Protein AF-A0A2R4MD35-F1 (afdb_monomer_lite)

Radius of gyration: 39.51 Å; chains: 1; bounding box: 67×51×109 Å

Secondary structure (DSSP, 8-state):
-HHHHHHHHHHHHHHHHHHHHHHHHHHHHHHHHHHHHHHHHHHHHHHHHHHHHHHHHT-HHHHHHHHHHTHHHH--PPPPGGG---GGGSPPPPSS--HHHHHHHHHHHHTT--GGGGTTS---PPPPP----

Foldseek 3Di:
DVVVVVVVVVVVVVVVVVVVVVVVVVVVVVVVVVVVVVVVVVVVVVVVVVVVVVCVVVPVVVVVVVCVVCCVVVVDDPDDPVVPDDPVPPPDDPDDDDVVVVVVVVVCVVVVHDPVVPPPDDPPPDDDDDDDD

pLDDT: mean 73.91, std 13.04, range [42.75, 96.81]

Sequence (133 aa):
MRWVNLGLLLTSFCALILVYAQKYHAEDLSVQVAALEDDIAEKTQELGTLKADWAYLNQPGRLQPIVERHAAVLNLEPIKTEQYQRIEDIPMRPAGPDQDGLEALLLSLEAGVDPNEMSELPSVGPTPPERRP

Organism: NCBI:txid454601

Structure (mmCIF, N/CA/C/O backbone):
data_AF-A0A2R4MD35-F1
#
_entry.id   AF-A0A2R4MD35-F1
#
loop_
_atom_site.group_PDB
_atom_site.id
_atom_site.type_symbol
_atom_site.label_atom_id
_atom_site.label_alt_id
_atom_site.label_comp_id
_atom_site.label_asym_id
_atom_site.label_entity_id
_atom_site.label_seq_id
_atom_site.pdbx_PDB_ins_code
_atom_site.Cartn_x
_atom_site.Cartn_y
_atom_site.Cartn_z
_atom_site.occupancy
_atom_site.B_iso_or_equiv
_atom_site.auth_seq_id
_atom_site.auth_comp_id
_atom_site.auth_asym_id
_atom_site.auth_atom_id
_atom_site.pdbx_PDB_model_num
ATOM 1 N N . MET A 1 1 ? 40.133 7.097 -47.934 1.00 75.75 1 MET A N 1
ATOM 2 C CA . MET A 1 1 ? 39.166 8.192 -47.675 1.00 75.75 1 MET A CA 1
ATOM 3 C C . MET A 1 1 ? 37.698 7.768 -47.811 1.00 75.75 1 MET A C 1
ATOM 5 O O . MET A 1 1 ? 36.963 7.956 -46.858 1.00 75.75 1 MET A O 1
ATOM 9 N N . ARG A 1 2 ? 37.256 7.127 -48.910 1.00 86.25 2 ARG A N 1
ATOM 10 C CA . ARG A 1 2 ? 35.837 6.716 -49.099 1.00 86.25 2 ARG A CA 1
ATOM 11 C C . ARG A 1 2 ? 35.299 5.748 -48.028 1.00 86.25 2 ARG A C 1
ATOM 13 O O . ARG A 1 2 ? 34.173 5.902 -47.580 1.00 86.25 2 ARG A O 1
ATOM 20 N N . TRP A 1 3 ? 36.130 4.806 -47.583 1.00 93.38 3 TRP A N 1
ATOM 21 C CA . TRP A 1 3 ? 35.789 3.838 -46.532 1.00 93.38 3 TRP A CA 1
ATOM 22 C C . TRP A 1 3 ? 35.545 4.480 -45.163 1.00 93.38 3 TRP A C 1
ATOM 24 O O . TRP A 1 3 ? 34.640 4.069 -44.448 1.00 93.38 3 TRP A O 1
ATOM 34 N N . VAL A 1 4 ? 36.309 5.522 -44.823 1.00 94.25 4 VAL A N 1
ATOM 35 C CA . VAL A 1 4 ? 36.149 6.255 -43.557 1.00 94.25 4 VAL A CA 1
ATOM 36 C C . VAL A 1 4 ? 34.805 6.983 -43.534 1.00 94.25 4 VAL A C 1
ATOM 38 O O . VAL A 1 4 ? 34.072 6.877 -42.557 1.00 94.25 4 VAL A O 1
ATOM 41 N N . ASN A 1 5 ? 34.437 7.643 -44.637 1.00 93.94 5 ASN A N 1
ATOM 42 C CA . ASN A 1 5 ? 33.143 8.322 -44.759 1.00 93.94 5 ASN A CA 1
ATOM 43 C C . ASN A 1 5 ? 31.971 7.336 -44.682 1.00 93.94 5 ASN A C 1
ATOM 45 O O . ASN A 1 5 ? 30.961 7.631 -44.051 1.00 93.94 5 ASN A O 1
ATOM 49 N N . LEU A 1 6 ? 32.113 6.158 -45.297 1.00 95.56 6 LEU A N 1
ATOM 50 C CA . LEU A 1 6 ? 31.094 5.112 -45.231 1.00 95.56 6 LEU A CA 1
ATOM 51 C C . LEU A 1 6 ? 30.923 4.582 -43.801 1.00 95.56 6 LEU A C 1
ATOM 53 O O . LEU A 1 6 ? 29.794 4.410 -43.352 1.00 95.56 6 LEU A O 1
ATOM 57 N N . GLY A 1 7 ? 32.025 4.393 -43.069 1.00 96.75 7 GLY A N 1
ATOM 58 C CA . GLY A 1 7 ? 31.983 4.034 -41.652 1.00 96.75 7 GLY A CA 1
ATOM 59 C C . GLY A 1 7 ? 31.261 5.086 -40.808 1.00 96.75 7 GLY A C 1
ATOM 60 O O . GLY A 1 7 ? 30.387 4.735 -40.026 1.00 96.75 7 GLY A O 1
ATOM 61 N N . LEU A 1 8 ? 31.560 6.371 -41.025 1.00 94.81 8 LEU A N 1
ATOM 62 C CA . LEU A 1 8 ? 30.911 7.496 -40.335 1.00 94.81 8 LEU A CA 1
ATOM 63 C C . LEU A 1 8 ? 29.400 7.572 -40.597 1.00 94.81 8 LEU A C 1
ATOM 65 O O . LEU A 1 8 ? 28.623 7.843 -39.684 1.00 94.81 8 LEU A O 1
ATOM 69 N N . LEU A 1 9 ? 28.972 7.309 -41.834 1.00 95.75 9 LEU A N 1
ATOM 70 C CA . LEU A 1 9 ? 27.548 7.246 -42.165 1.00 95.75 9 LEU A CA 1
ATOM 71 C C . LEU A 1 9 ? 26.867 6.053 -41.494 1.00 95.75 9 LEU A C 1
ATOM 73 O O . LEU A 1 9 ? 25.759 6.189 -40.982 1.00 95.75 9 LEU A O 1
ATOM 77 N N . LEU A 1 10 ? 27.531 4.898 -41.458 1.00 96.62 10 LEU A N 1
ATOM 78 C CA . LEU A 1 10 ? 26.964 3.684 -40.880 1.00 96.62 10 LEU A CA 1
ATOM 79 C C . LEU A 1 10 ? 26.829 3.790 -39.356 1.00 96.62 10 LEU A C 1
ATOM 81 O O . LEU A 1 10 ? 25.797 3.406 -38.809 1.00 96.62 10 LEU A O 1
ATOM 85 N N . THR A 1 11 ? 27.817 4.372 -38.671 1.00 96.31 11 THR A N 1
ATOM 86 C CA . THR A 1 11 ? 27.722 4.625 -37.225 1.00 96.31 11 THR A CA 1
ATOM 87 C C . THR A 1 11 ? 26.643 5.652 -36.902 1.00 96.31 11 THR A C 1
ATOM 89 O O . THR A 1 11 ? 25.872 5.436 -35.969 1.00 96.31 11 THR A O 1
ATOM 92 N N . SER A 1 12 ? 26.526 6.725 -37.692 1.00 96.00 12 SER A N 1
ATOM 93 C CA . SER A 1 12 ? 25.463 7.724 -37.531 1.00 96.00 12 SER A CA 1
ATOM 94 C C . SER A 1 12 ? 24.072 7.112 -37.718 1.00 96.00 12 SER A C 1
ATOM 96 O O . SER A 1 12 ? 23.183 7.340 -36.897 1.00 96.00 12 SER A O 1
ATOM 98 N N . PHE A 1 13 ? 23.892 6.283 -38.749 1.00 96.81 13 PHE A N 1
ATOM 99 C CA . PHE A 1 13 ? 22.620 5.614 -39.008 1.00 96.81 13 PHE A CA 1
ATOM 100 C C . PHE A 1 13 ? 22.271 4.601 -37.910 1.00 96.81 13 PHE A C 1
ATOM 102 O O . PHE A 1 13 ? 21.134 4.559 -37.445 1.00 96.81 13 PHE A O 1
ATOM 109 N N . CYS A 1 14 ? 23.257 3.840 -37.427 1.00 96.19 14 CYS A N 1
ATOM 110 C CA . CYS A 1 14 ? 23.079 2.928 -36.298 1.00 96.19 14 CYS A CA 1
ATOM 111 C C . CYS A 1 14 ? 22.665 3.681 -35.021 1.00 96.19 14 CYS A C 1
ATOM 113 O O . CYS A 1 14 ? 21.708 3.289 -34.356 1.00 96.19 14 CYS A O 1
ATOM 115 N N . ALA A 1 15 ? 23.316 4.809 -34.719 1.00 94.38 15 ALA A N 1
ATOM 116 C CA . ALA A 1 15 ? 22.953 5.652 -33.582 1.00 94.38 15 ALA A CA 1
ATOM 117 C C . ALA A 1 15 ? 21.514 6.190 -33.694 1.00 94.38 15 ALA A C 1
ATOM 119 O O . ALA A 1 15 ? 20.785 6.183 -32.704 1.00 94.38 15 ALA A O 1
ATOM 120 N N . LEU A 1 16 ? 21.077 6.598 -34.892 1.00 94.94 16 LEU A N 1
ATOM 121 C CA . LEU A 1 16 ? 19.704 7.056 -35.127 1.00 94.94 16 LEU A CA 1
ATOM 122 C C . LEU A 1 16 ? 18.676 5.951 -34.840 1.00 94.94 16 LEU A C 1
ATOM 124 O O . LEU A 1 16 ? 17.678 6.204 -34.165 1.00 94.94 16 LEU A O 1
ATOM 128 N N . ILE A 1 17 ? 18.938 4.728 -35.312 1.00 93.56 17 ILE A N 1
ATOM 129 C CA . ILE A 1 17 ? 18.069 3.569 -35.066 1.00 93.56 17 ILE A CA 1
ATOM 130 C C . ILE A 1 17 ? 17.990 3.264 -33.565 1.00 93.56 17 ILE A C 1
ATOM 132 O O . ILE A 1 17 ? 16.893 3.078 -33.043 1.00 93.56 17 ILE A O 1
ATOM 136 N N . LEU A 1 18 ? 19.127 3.254 -32.861 1.00 91.75 18 LEU A N 1
ATOM 137 C CA . LEU A 1 18 ? 19.177 2.980 -31.420 1.00 91.75 18 LEU A CA 1
ATOM 138 C C . LEU A 1 18 ? 18.390 4.013 -30.607 1.00 91.75 18 LEU A C 1
ATOM 140 O O . LEU A 1 18 ? 17.616 3.642 -29.728 1.00 91.75 18 LEU A O 1
ATOM 144 N N . VAL A 1 19 ? 18.545 5.302 -30.916 1.00 90.38 19 VAL A N 1
ATOM 145 C CA . VAL A 1 19 ? 17.802 6.375 -30.237 1.00 90.38 19 VAL A CA 1
ATOM 146 C C . VAL A 1 19 ? 16.301 6.254 -30.496 1.00 90.38 19 VAL A C 1
ATOM 148 O O . VAL A 1 19 ? 15.502 6.432 -29.576 1.00 90.38 19 VAL A O 1
ATOM 151 N N . TYR A 1 20 ? 15.904 5.927 -31.726 1.00 86.44 20 TYR A N 1
ATOM 152 C CA . TYR A 1 20 ? 14.496 5.738 -32.063 1.00 86.44 20 TYR A CA 1
ATOM 153 C C . TYR A 1 20 ? 13.888 4.537 -31.329 1.00 86.44 20 TYR A C 1
ATOM 155 O O . TYR A 1 20 ? 12.808 4.657 -30.751 1.00 86.44 20 TYR A O 1
ATOM 163 N N . ALA A 1 21 ? 14.608 3.412 -31.277 1.00 81.69 21 ALA A N 1
ATOM 164 C CA . ALA A 1 21 ? 14.195 2.243 -30.507 1.00 81.69 21 ALA A CA 1
ATOM 165 C C . ALA A 1 21 ? 14.050 2.581 -29.013 1.00 81.69 21 ALA A C 1
ATOM 167 O O . ALA A 1 21 ? 13.030 2.262 -28.407 1.00 81.69 21 ALA A O 1
ATOM 168 N N . GLN A 1 22 ? 15.016 3.304 -28.435 1.00 78.00 22 GLN A N 1
ATOM 169 C CA . GLN A 1 22 ? 14.971 3.724 -27.033 1.00 78.00 22 GLN A CA 1
ATOM 170 C C . GLN A 1 22 ? 13.764 4.620 -26.730 1.00 78.00 22 GLN A C 1
ATOM 172 O O . GLN A 1 22 ? 13.116 4.452 -25.698 1.00 78.00 22 GLN A O 1
ATOM 177 N N . LYS A 1 23 ? 13.442 5.554 -27.634 1.00 76.62 23 LYS A N 1
ATOM 178 C CA . LYS A 1 23 ? 12.255 6.405 -27.502 1.00 76.62 23 LYS A CA 1
ATOM 179 C C . LYS A 1 23 ? 10.974 5.566 -27.499 1.00 76.62 23 LYS A C 1
ATOM 181 O O . LYS A 1 23 ? 10.123 5.777 -26.643 1.00 76.62 23 LYS A O 1
ATOM 186 N N . TYR A 1 24 ? 10.867 4.604 -28.412 1.00 71.06 24 TYR A N 1
ATOM 187 C CA . TYR A 1 24 ? 9.682 3.754 -28.530 1.00 71.06 24 TYR A CA 1
ATOM 188 C C . TYR A 1 24 ? 9.477 2.865 -27.292 1.00 71.06 24 TYR A C 1
ATOM 190 O O . TYR A 1 24 ? 8.361 2.734 -26.798 1.00 71.06 24 TYR A O 1
ATOM 198 N N . HIS A 1 25 ? 10.563 2.320 -26.732 1.00 65.06 25 HIS A N 1
ATOM 199 C CA . HIS A 1 25 ? 10.507 1.550 -25.487 1.00 65.06 25 HIS A CA 1
ATOM 200 C C . HIS A 1 25 ? 10.087 2.393 -24.273 1.00 65.06 25 HIS A C 1
ATOM 202 O O . HIS A 1 25 ? 9.408 1.883 -23.386 1.00 65.06 25 HIS A O 1
ATOM 208 N N . ALA A 1 26 ? 10.465 3.675 -24.221 1.00 66.25 26 ALA A N 1
ATOM 209 C CA . ALA A 1 26 ? 10.068 4.565 -23.129 1.00 66.25 26 ALA A CA 1
ATOM 210 C C . ALA A 1 26 ? 8.571 4.922 -23.173 1.00 66.25 26 ALA A C 1
ATOM 212 O O . ALA A 1 26 ? 7.929 5.038 -22.130 1.00 66.25 26 ALA A O 1
ATOM 213 N N . GLU A 1 27 ? 8.013 5.073 -24.373 1.00 62.62 27 GLU A N 1
ATOM 214 C CA . GLU A 1 27 ? 6.611 5.446 -24.571 1.00 62.62 27 GLU A CA 1
ATOM 215 C C . GLU A 1 27 ? 5.672 4.279 -24.207 1.00 62.62 27 GLU A C 1
ATOM 217 O O . GLU A 1 27 ? 4.708 4.476 -23.470 1.00 62.62 27 GLU A O 1
ATOM 222 N N . ASP A 1 28 ? 6.026 3.044 -24.574 1.00 65.69 28 ASP A N 1
ATOM 223 C CA . ASP A 1 28 ? 5.252 1.838 -24.232 1.00 65.69 28 ASP A CA 1
ATOM 224 C C . ASP A 1 28 ? 5.211 1.544 -22.718 1.00 65.69 28 ASP A C 1
ATOM 226 O O . ASP A 1 28 ? 4.184 1.135 -22.172 1.00 65.69 28 ASP A O 1
ATOM 230 N N . LEU A 1 29 ? 6.311 1.814 -22.007 1.00 63.69 29 LEU A N 1
ATOM 231 C CA . LEU A 1 29 ? 6.364 1.691 -20.547 1.00 63.69 29 LEU A CA 1
ATOM 232 C C . LEU A 1 29 ? 5.491 2.747 -19.857 1.00 63.69 29 LEU A C 1
ATOM 234 O O . LEU A 1 29 ? 4.820 2.434 -18.876 1.00 63.69 29 LEU A O 1
ATOM 238 N N . SER A 1 30 ? 5.462 3.980 -20.373 1.00 65.25 30 SER A N 1
ATOM 239 C CA . SER A 1 30 ? 4.631 5.047 -19.800 1.00 65.25 30 SER A CA 1
ATOM 240 C C . SER A 1 30 ? 3.131 4.763 -19.922 1.00 65.25 30 SER A C 1
ATOM 242 O O . SER A 1 30 ? 2.385 5.017 -18.980 1.00 65.25 30 SER A O 1
ATOM 244 N N . VAL A 1 31 ? 2.699 4.168 -21.039 1.00 71.69 31 VAL A N 1
ATOM 245 C CA . VAL A 1 31 ? 1.297 3.780 -21.259 1.00 71.69 31 VAL A CA 1
ATOM 246 C C . VAL A 1 31 ? 0.883 2.653 -20.313 1.00 71.69 31 VAL A C 1
ATOM 248 O O . VAL A 1 31 ? -0.198 2.708 -19.732 1.00 71.69 31 VAL A O 1
ATOM 251 N N . GLN A 1 32 ? 1.749 1.657 -20.113 1.00 71.50 32 GLN A N 1
ATOM 252 C CA . GLN A 1 32 ? 1.473 0.549 -19.194 1.00 71.50 32 GLN A CA 1
ATOM 253 C C . GLN A 1 32 ? 1.397 1.002 -17.734 1.00 71.50 32 GLN A C 1
ATOM 255 O O . GLN A 1 32 ? 0.524 0.542 -17.001 1.00 71.50 32 GLN A O 1
ATOM 260 N N . VAL A 1 33 ? 2.282 1.911 -17.312 1.00 76.88 33 VAL A N 1
ATOM 261 C CA . VAL A 1 33 ? 2.237 2.477 -15.956 1.00 76.88 33 VAL A CA 1
ATOM 262 C C . VAL A 1 33 ? 0.955 3.282 -15.748 1.00 76.88 33 VAL A C 1
ATOM 264 O O . VAL A 1 33 ? 0.282 3.063 -14.749 1.00 76.88 33 VAL A O 1
ATOM 267 N N . ALA A 1 34 ? 0.574 4.136 -16.703 1.00 76.81 34 ALA A N 1
ATOM 268 C CA . ALA A 1 34 ? -0.655 4.925 -16.604 1.00 76.81 34 ALA A CA 1
ATOM 269 C C . ALA A 1 34 ? -1.913 4.041 -16.522 1.00 76.81 34 ALA A C 1
ATOM 271 O O . ALA A 1 34 ? -2.773 4.273 -15.680 1.00 76.81 34 ALA A O 1
ATOM 272 N N . ALA A 1 35 ? -1.993 2.984 -17.338 1.00 83.19 35 ALA A N 1
ATOM 273 C CA . ALA A 1 35 ? -3.102 2.032 -17.275 1.00 83.19 35 ALA A CA 1
ATOM 274 C C . ALA A 1 35 ? -3.184 1.323 -15.910 1.00 83.19 35 ALA A C 1
ATOM 276 O O . ALA A 1 35 ? -4.268 1.149 -15.361 1.00 83.19 35 ALA A O 1
ATOM 277 N N . LEU A 1 36 ? -2.036 0.951 -15.335 1.00 86.12 36 LEU A N 1
ATOM 278 C CA . LEU A 1 36 ? -1.992 0.310 -14.022 1.00 86.12 36 LEU A CA 1
ATOM 279 C C . LEU A 1 36 ? -2.382 1.276 -12.891 1.00 86.12 36 LEU A C 1
ATOM 281 O O . LEU A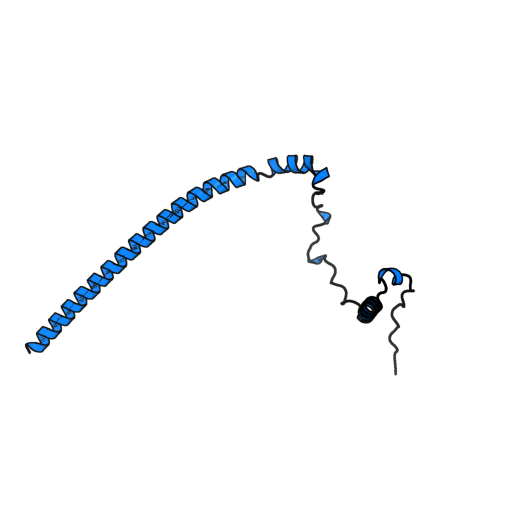 1 36 ? -3.029 0.867 -11.929 1.00 86.12 36 LEU A O 1
ATOM 285 N N . GLU A 1 37 ? -1.992 2.548 -12.986 1.00 83.81 37 GLU A N 1
ATOM 286 C CA . GLU A 1 37 ? -2.400 3.588 -12.035 1.00 83.81 37 GLU A CA 1
ATOM 287 C C . GLU A 1 37 ? -3.919 3.819 -12.062 1.00 83.81 37 GLU A C 1
ATOM 289 O O . GLU A 1 37 ? -4.533 3.911 -10.994 1.00 83.81 37 GLU A O 1
ATOM 294 N N . ASP A 1 38 ? -4.530 3.829 -13.250 1.00 87.38 38 ASP A N 1
ATOM 295 C CA . ASP A 1 38 ? -5.985 3.930 -13.412 1.00 87.38 38 ASP A CA 1
ATOM 296 C C . ASP A 1 38 ? -6.710 2.714 -12.801 1.00 87.38 38 ASP A C 1
ATOM 298 O O . ASP A 1 38 ? -7.656 2.885 -12.023 1.00 87.38 38 ASP A O 1
ATOM 302 N N . ASP A 1 39 ? -6.218 1.495 -13.048 1.00 85.88 39 ASP A N 1
ATOM 303 C CA . ASP A 1 39 ? -6.763 0.269 -12.445 1.00 85.88 39 ASP A CA 1
ATOM 304 C C . ASP A 1 39 ? -6.689 0.312 -10.905 1.00 85.88 39 ASP A C 1
ATOM 306 O O . ASP A 1 39 ? -7.635 -0.063 -10.199 1.00 85.88 39 ASP A O 1
ATOM 310 N N . ILE A 1 40 ? -5.569 0.792 -10.350 1.00 87.94 40 ILE A N 1
ATOM 311 C CA . ILE A 1 40 ? -5.390 0.949 -8.898 1.00 87.94 40 ILE A CA 1
ATOM 312 C C . ILE A 1 40 ? -6.374 1.983 -8.337 1.00 87.94 40 ILE A C 1
ATOM 314 O O . ILE A 1 40 ? -6.931 1.772 -7.249 1.00 87.94 40 ILE A O 1
ATOM 318 N N . ALA A 1 41 ? -6.601 3.088 -9.048 1.00 86.50 41 ALA A N 1
ATOM 319 C CA . ALA A 1 41 ? -7.545 4.120 -8.634 1.00 86.50 41 ALA A CA 1
ATOM 320 C C . ALA A 1 41 ? -8.981 3.573 -8.576 1.00 86.50 41 ALA A C 1
ATOM 322 O O . ALA A 1 41 ? -9.666 3.769 -7.564 1.00 86.50 41 ALA A O 1
ATOM 323 N N . GLU A 1 42 ? -9.406 2.812 -9.590 1.00 87.81 42 GLU A N 1
ATOM 324 C CA . GLU A 1 42 ? -10.724 2.167 -9.622 1.00 87.81 42 GLU A CA 1
ATOM 325 C C . GLU A 1 42 ? -10.906 1.205 -8.436 1.00 87.81 42 GLU A C 1
ATOM 327 O O . GLU A 1 42 ? -11.890 1.287 -7.690 1.00 87.81 42 GLU A O 1
ATOM 332 N N . LYS A 1 43 ? -9.920 0.334 -8.189 1.00 83.00 43 LYS A N 1
ATOM 333 C CA . LYS A 1 43 ? -9.982 -0.631 -7.078 1.00 83.00 43 LYS A CA 1
ATOM 334 C C . LYS A 1 43 ? -9.974 0.043 -5.711 1.00 83.00 43 LYS A C 1
ATOM 336 O O . LYS A 1 43 ? -10.654 -0.410 -4.789 1.00 83.00 43 LYS A O 1
ATOM 341 N N . THR A 1 44 ? -9.247 1.145 -5.567 1.00 83.88 44 THR A N 1
ATOM 342 C CA . THR A 1 44 ? -9.220 1.913 -4.316 1.00 83.88 44 THR A CA 1
ATOM 343 C C . THR A 1 44 ? -10.570 2.572 -4.034 1.00 83.88 44 THR A C 1
ATOM 345 O O . THR A 1 44 ? -10.998 2.619 -2.878 1.00 83.88 44 THR A O 1
ATOM 348 N N . GLN A 1 45 ? -11.275 3.031 -5.069 1.00 78.62 45 GLN A N 1
ATOM 349 C CA . GLN A 1 45 ? -12.623 3.576 -4.927 1.00 78.62 45 GLN A CA 1
ATOM 350 C C . GLN A 1 45 ? -13.618 2.505 -4.452 1.00 78.62 45 GLN A C 1
ATOM 352 O O . GLN A 1 45 ? -14.379 2.755 -3.514 1.00 78.62 45 GLN A O 1
ATOM 357 N N . GLU A 1 46 ? -13.562 1.302 -5.028 1.00 81.25 46 GLU A N 1
ATOM 358 C CA . GLU A 1 46 ? -14.390 0.156 -4.621 1.00 81.25 46 GLU A CA 1
ATOM 359 C C . GLU A 1 46 ? -14.139 -0.233 -3.150 1.00 81.25 46 GLU A C 1
ATOM 361 O O . GLU A 1 46 ? -15.076 -0.390 -2.358 1.00 81.25 46 GLU A O 1
ATOM 366 N N . LEU A 1 47 ? -12.865 -0.285 -2.743 1.00 83.62 47 LEU A N 1
ATOM 367 C CA . LEU A 1 47 ? -12.479 -0.517 -1.347 1.00 83.62 47 LEU A CA 1
ATOM 368 C C . LEU A 1 47 ? -12.954 0.598 -0.408 1.00 83.62 47 LEU A C 1
ATOM 370 O O . LEU A 1 47 ? -13.291 0.323 0.746 1.00 83.62 47 LEU A O 1
ATOM 374 N N . GLY A 1 48 ? -12.994 1.845 -0.879 1.00 81.75 48 GLY A N 1
ATOM 375 C CA . GLY A 1 48 ? -13.497 2.986 -0.117 1.00 81.75 48 GLY A CA 1
ATOM 376 C C . GLY A 1 48 ? -14.958 2.809 0.290 1.00 81.75 48 GLY A C 1
ATOM 377 O O . GLY A 1 48 ? -15.296 2.991 1.463 1.00 81.75 48 GLY A O 1
ATOM 378 N N . THR A 1 49 ? -15.807 2.384 -0.647 1.00 87.44 49 THR A N 1
ATOM 379 C CA . THR A 1 49 ? -17.221 2.090 -0.374 1.00 87.44 49 THR A CA 1
ATOM 380 C C . THR A 1 49 ? -17.369 0.929 0.606 1.00 87.44 49 THR A C 1
ATOM 382 O O . THR A 1 49 ? -18.048 1.073 1.622 1.00 87.44 49 THR A O 1
ATOM 385 N N . LEU A 1 50 ? -16.659 -0.183 0.386 1.00 87.31 50 LEU A N 1
ATOM 386 C CA . LEU A 1 50 ? -16.735 -1.341 1.283 1.00 87.31 50 LEU A CA 1
ATOM 387 C C . LEU A 1 50 ? -16.263 -1.007 2.709 1.00 87.31 50 LEU A C 1
ATOM 389 O O . LEU A 1 50 ? -16.833 -1.470 3.699 1.00 87.31 50 LEU A O 1
ATOM 393 N N . LYS A 1 51 ? -15.230 -0.170 2.834 1.00 80.44 51 LYS A N 1
ATOM 394 C CA . LYS A 1 51 ? -14.736 0.299 4.132 1.00 80.44 51 LYS A CA 1
ATOM 395 C C . LYS A 1 51 ? -15.736 1.220 4.827 1.00 80.44 51 LYS A C 1
ATOM 397 O O . LYS A 1 51 ? -15.834 1.170 6.053 1.00 80.44 51 LYS A O 1
ATOM 402 N N . ALA A 1 52 ? -16.481 2.031 4.077 1.00 85.38 52 ALA A N 1
ATOM 403 C CA . ALA A 1 52 ? -17.560 2.846 4.625 1.00 85.38 52 ALA A CA 1
ATOM 404 C C . ALA A 1 52 ? -18.691 1.966 5.181 1.00 85.38 52 ALA A C 1
ATOM 406 O O . ALA A 1 52 ? -19.137 2.189 6.309 1.00 85.38 52 ALA A O 1
ATOM 407 N N . ASP A 1 53 ? -19.071 0.913 4.456 1.00 87.06 53 ASP A N 1
ATOM 408 C CA . ASP A 1 53 ? -20.076 -0.051 4.914 1.00 87.06 53 ASP A CA 1
ATOM 409 C C . ASP A 1 53 ? -19.608 -0.803 6.166 1.00 87.06 53 ASP A C 1
ATOM 411 O O . ASP A 1 53 ? -20.352 -0.946 7.141 1.00 87.06 53 ASP A O 1
ATOM 415 N N . TRP A 1 54 ? -18.341 -1.222 6.198 1.00 84.88 54 TRP A N 1
ATOM 416 C CA . TRP A 1 54 ? -17.751 -1.850 7.379 1.00 84.88 54 TRP A CA 1
ATOM 417 C C . TRP A 1 54 ? -17.710 -0.900 8.580 1.00 84.88 54 TRP A C 1
ATOM 419 O O . TRP A 1 54 ? -18.043 -1.301 9.698 1.00 84.88 54 TRP A O 1
ATOM 429 N N . ALA A 1 55 ? -17.341 0.365 8.368 1.00 83.38 55 ALA A N 1
ATOM 430 C CA . ALA A 1 55 ? -17.346 1.378 9.418 1.00 83.38 55 ALA A CA 1
ATOM 431 C C . ALA A 1 55 ? -18.766 1.641 9.941 1.00 83.38 55 ALA A C 1
ATOM 433 O O . ALA A 1 55 ? -18.946 1.823 11.144 1.00 83.38 55 ALA A O 1
ATOM 434 N N . TYR A 1 56 ? -19.776 1.607 9.068 1.00 83.12 56 TYR A N 1
ATOM 435 C CA . TYR A 1 56 ? -21.186 1.715 9.445 1.00 83.12 56 TYR A CA 1
ATOM 436 C C . TYR A 1 56 ? -21.674 0.510 10.270 1.00 83.12 56 TYR A C 1
ATOM 438 O O . TYR A 1 56 ? -22.410 0.670 11.252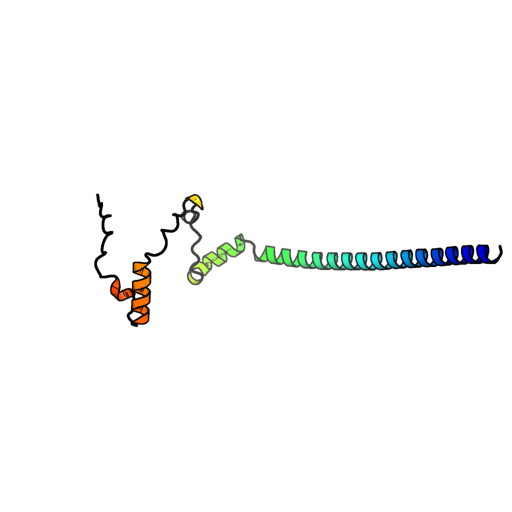 1.00 83.12 56 TYR A O 1
ATOM 446 N N . LEU A 1 57 ? -21.242 -0.702 9.914 1.00 79.62 57 LEU A N 1
ATOM 447 C CA . LEU A 1 57 ? -21.570 -1.923 10.654 1.00 79.62 57 LEU A CA 1
ATOM 448 C C . LEU A 1 57 ? -20.877 -1.986 12.024 1.00 79.62 57 LEU A C 1
ATOM 450 O O . LEU A 1 57 ? -21.4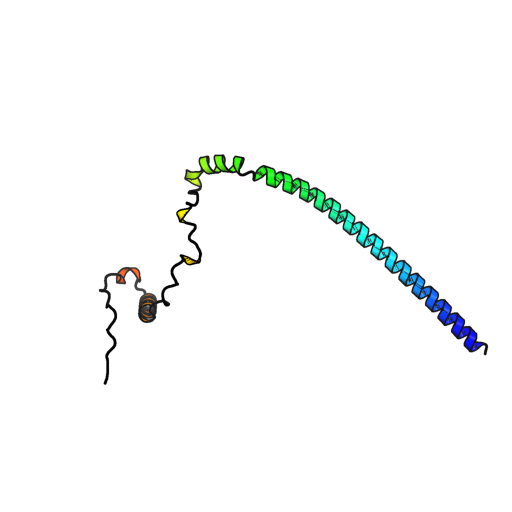94 -2.446 12.982 1.00 79.62 57 LEU A O 1
ATOM 454 N N . ASN A 1 58 ? -19.649 -1.474 12.145 1.00 81.81 58 ASN A N 1
ATOM 455 C CA . ASN A 1 58 ? -18.856 -1.525 13.381 1.00 81.81 58 ASN A CA 1
ATOM 456 C C . ASN A 1 58 ? -19.015 -0.307 14.302 1.00 81.81 58 ASN A C 1
ATOM 458 O O . ASN A 1 58 ? -18.197 -0.099 15.198 1.00 81.81 58 ASN A O 1
ATOM 462 N N . GLN A 1 59 ? -20.051 0.514 14.116 1.00 81.06 59 GLN A N 1
ATOM 463 C CA . GLN A 1 59 ? -20.261 1.675 14.979 1.00 81.06 59 GLN A CA 1
ATOM 464 C C . GLN A 1 59 ? -20.456 1.239 16.447 1.00 81.06 59 GLN A C 1
ATOM 466 O O . GLN A 1 59 ? -21.410 0.512 16.746 1.00 81.06 59 GLN A O 1
ATOM 471 N N . PRO A 1 60 ? -19.612 1.709 17.390 1.00 74.62 60 PRO A N 1
ATOM 472 C CA . PRO A 1 60 ? -19.612 1.227 18.773 1.00 74.62 60 PRO A CA 1
ATOM 473 C C . PRO A 1 60 ? -20.945 1.477 19.486 1.00 74.62 60 PRO A C 1
ATOM 475 O O . PRO A 1 60 ? -21.396 0.621 20.239 1.00 74.62 60 PRO A O 1
ATOM 478 N N . GLY A 1 61 ? -21.636 2.580 19.176 1.00 76.81 61 GLY A N 1
ATOM 479 C CA . GLY A 1 61 ? -22.960 2.877 19.737 1.00 76.81 61 GLY A CA 1
ATOM 480 C C . GLY A 1 61 ? -24.065 1.897 19.316 1.00 76.81 61 GLY A C 1
ATOM 481 O O . GLY A 1 61 ? -25.085 1.806 19.991 1.00 76.81 61 GLY A O 1
ATOM 482 N N . ARG A 1 62 ? -23.876 1.137 18.226 1.00 74.88 62 ARG A N 1
ATOM 483 C CA . ARG A 1 62 ? -24.792 0.059 17.810 1.00 74.88 62 ARG A CA 1
ATOM 484 C C . ARG A 1 62 ? -24.391 -1.294 18.394 1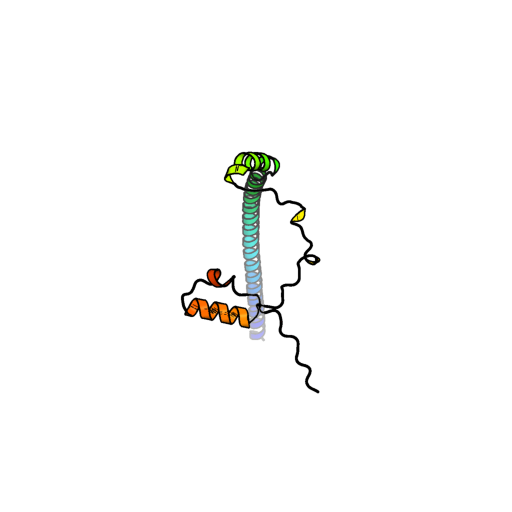.00 74.88 62 ARG A C 1
ATOM 486 O O . ARG A 1 62 ? -25.264 -2.107 18.680 1.00 74.88 62 ARG A O 1
ATOM 493 N N . LEU A 1 63 ? -23.090 -1.527 18.576 1.00 76.62 63 LEU A N 1
ATOM 494 C CA . LEU A 1 63 ? -22.559 -2.769 19.140 1.00 76.62 63 LEU A CA 1
ATOM 495 C C . LEU A 1 63 ? -22.759 -2.849 20.660 1.00 76.62 63 LEU A C 1
ATOM 497 O O . LEU A 1 63 ? -23.131 -3.909 21.151 1.00 76.62 63 LEU A O 1
ATOM 501 N N . GLN A 1 64 ? -22.596 -1.741 21.391 1.00 73.75 64 GLN A N 1
ATOM 502 C CA . GLN A 1 64 ? -22.787 -1.667 22.849 1.00 73.75 64 GLN A CA 1
ATOM 503 C C . GLN A 1 64 ? -24.126 -2.253 23.337 1.00 73.75 64 GLN A C 1
ATOM 505 O O . GLN A 1 64 ? -24.085 -3.197 24.123 1.00 73.75 64 GLN A O 1
ATOM 510 N N . PRO A 1 65 ? -25.304 -1.828 22.839 1.00 77.19 65 PRO A N 1
ATOM 511 C CA . PRO A 1 65 ? -26.580 -2.365 23.321 1.00 77.19 65 PRO A CA 1
ATOM 512 C C . PRO A 1 65 ? -26.802 -3.845 22.956 1.00 77.19 65 PRO A C 1
ATOM 514 O O . PRO A 1 65 ? -27.534 -4.554 23.648 1.00 77.19 65 PRO A O 1
ATOM 517 N N . ILE A 1 66 ? -26.187 -4.335 21.871 1.00 76.94 66 ILE A N 1
ATOM 518 C CA . ILE A 1 66 ? -26.248 -5.753 21.475 1.00 76.94 66 ILE A CA 1
ATOM 519 C C . ILE A 1 66 ? -25.371 -6.588 22.413 1.00 76.94 66 ILE A C 1
ATOM 521 O O . ILE A 1 66 ? -25.813 -7.628 22.901 1.00 76.94 66 ILE A O 1
ATOM 525 N N . VAL A 1 67 ? -24.156 -6.119 22.698 1.00 73.38 67 VAL A N 1
ATOM 526 C CA . VAL A 1 67 ? -23.235 -6.755 23.648 1.00 73.38 67 VAL A CA 1
ATOM 527 C C . VAL A 1 67 ? -23.842 -6.775 25.051 1.00 73.38 67 VAL A C 1
ATOM 529 O O . VAL A 1 67 ? -23.833 -7.824 25.685 1.00 73.38 67 VAL A O 1
ATOM 532 N N . GLU A 1 68 ? -24.455 -5.679 25.503 1.00 73.44 68 GLU A N 1
ATOM 533 C CA . GLU A 1 68 ? -25.157 -5.607 26.793 1.00 73.44 68 GLU A CA 1
ATOM 534 C C . GLU A 1 68 ? -26.329 -6.595 26.870 1.00 73.44 68 GLU A C 1
ATOM 536 O O . GLU A 1 68 ? -26.464 -7.325 27.852 1.00 73.44 68 GLU A O 1
ATOM 541 N N . ARG A 1 69 ? -27.153 -6.692 25.815 1.00 75.62 69 ARG A N 1
ATOM 542 C CA . ARG A 1 69 ? -28.264 -7.659 25.758 1.00 75.62 69 ARG A CA 1
ATOM 543 C C . ARG A 1 69 ? -27.780 -9.110 25.810 1.00 75.62 69 ARG A C 1
ATOM 545 O O . ARG A 1 69 ? -28.455 -9.955 26.395 1.00 75.62 69 ARG A O 1
ATOM 552 N N . HIS A 1 70 ? -26.650 -9.410 25.177 1.00 69.81 70 HIS A N 1
ATOM 553 C CA . HIS A 1 70 ? -26.090 -10.760 25.109 1.00 69.81 70 HIS A CA 1
ATOM 554 C C . HIS A 1 70 ? -25.000 -11.024 26.153 1.00 69.81 70 HIS A C 1
ATOM 556 O O . HIS A 1 70 ? -24.393 -12.094 26.120 1.00 69.81 70 HIS A O 1
ATOM 562 N N . ALA A 1 71 ? -24.794 -10.121 27.115 1.00 65.50 71 ALA A N 1
ATOM 563 C CA . ALA A 1 71 ? -23.748 -10.229 28.131 1.00 65.50 71 ALA A CA 1
ATOM 564 C C . ALA A 1 71 ? -23.808 -11.554 28.915 1.00 65.50 71 ALA A C 1
ATOM 566 O O . ALA A 1 71 ? -22.771 -12.137 29.210 1.00 65.50 71 ALA A O 1
ATOM 567 N N . ALA A 1 72 ? -25.011 -12.087 29.161 1.00 62.09 72 ALA A N 1
ATOM 568 C CA . ALA A 1 72 ? -25.213 -13.370 29.842 1.00 62.09 72 ALA A CA 1
ATOM 569 C C . ALA A 1 72 ? -24.731 -14.599 29.041 1.00 62.09 72 ALA A C 1
ATOM 571 O O . ALA A 1 72 ? -24.406 -15.622 29.633 1.00 62.09 72 ALA A O 1
ATOM 572 N N . VAL A 1 73 ? -24.687 -14.514 27.706 1.00 61.69 73 VAL A N 1
ATOM 573 C CA . VAL A 1 73 ? -24.177 -15.585 26.824 1.00 61.69 73 VAL A CA 1
ATOM 574 C C . VAL A 1 73 ? -22.697 -15.373 26.519 1.00 61.69 73 VAL A C 1
ATOM 576 O O . VAL A 1 73 ? -21.936 -16.329 26.416 1.00 61.69 73 VAL A O 1
ATOM 579 N N . LEU A 1 74 ? -22.295 -14.112 26.363 1.00 63.38 74 LEU A N 1
ATOM 580 C CA . LEU A 1 74 ? -20.950 -13.722 25.960 1.00 63.38 74 LEU A CA 1
ATOM 581 C C . LEU A 1 74 ? -19.959 -13.704 27.139 1.00 63.38 74 LEU A C 1
ATOM 583 O O . LEU A 1 74 ? -18.756 -13.725 26.903 1.00 63.38 74 LEU A O 1
ATOM 587 N N . ASN A 1 75 ? -20.453 -13.677 28.386 1.00 62.28 75 ASN A N 1
ATOM 588 C CA . ASN A 1 75 ? -19.671 -13.582 29.627 1.00 62.28 75 ASN A CA 1
ATOM 589 C C . ASN A 1 75 ? -18.572 -12.499 29.564 1.00 62.28 75 ASN A C 1
ATOM 591 O O . ASN A 1 75 ? -17.486 -12.646 30.121 1.00 62.28 75 ASN A O 1
ATOM 595 N N . LEU A 1 76 ? -18.849 -11.423 28.821 1.00 63.19 76 LEU A N 1
ATOM 596 C CA . LEU A 1 76 ? -17.953 -10.292 28.627 1.00 63.19 76 LEU A CA 1
ATOM 597 C C . LEU A 1 76 ? -18.245 -9.268 29.718 1.00 63.19 76 LEU A C 1
ATOM 599 O O . LEU A 1 76 ? -19.156 -8.451 29.596 1.00 63.19 76 LEU A O 1
ATOM 603 N N . GLU A 1 77 ? -17.473 -9.332 30.799 1.00 63.78 77 GLU A N 1
ATOM 604 C CA . GLU A 1 77 ? -17.420 -8.248 31.772 1.00 63.78 77 GLU A CA 1
ATOM 605 C C . GLU A 1 77 ? -16.553 -7.120 31.182 1.00 63.78 77 GLU A C 1
ATOM 607 O O . GLU A 1 77 ? -15.460 -7.394 30.671 1.00 63.78 77 GLU A O 1
ATOM 612 N N . PRO A 1 78 ? -17.018 -5.857 31.183 1.00 62.28 78 PRO A N 1
ATOM 613 C CA . PRO A 1 78 ? -16.190 -4.743 30.742 1.00 62.28 78 PRO A CA 1
ATOM 614 C C . PRO A 1 78 ? -14.902 -4.713 31.571 1.00 62.28 78 PRO A C 1
ATOM 616 O O . PRO A 1 78 ? -14.950 -4.783 32.800 1.00 62.28 78 PRO A O 1
ATOM 619 N N . ILE A 1 79 ? -13.757 -4.613 30.888 1.00 62.16 79 ILE A N 1
ATOM 620 C CA . ILE A 1 79 ? -12.439 -4.511 31.524 1.00 62.16 79 ILE A CA 1
ATOM 621 C C . ILE A 1 79 ? -12.485 -3.353 32.523 1.00 62.16 79 ILE A C 1
ATOM 623 O O . ILE A 1 79 ? -12.735 -2.203 32.153 1.00 62.16 79 ILE A O 1
ATOM 627 N N . LYS A 1 80 ? -12.279 -3.665 33.804 1.00 64.06 80 LYS A N 1
ATOM 628 C CA . LYS A 1 80 ? -12.267 -2.666 34.876 1.00 64.06 80 LYS A CA 1
ATOM 629 C C . LYS A 1 80 ? -10.954 -1.900 34.800 1.00 64.06 80 LYS A C 1
ATOM 631 O O . LYS A 1 80 ? -9.901 -2.493 34.585 1.00 64.06 80 LYS A O 1
ATOM 636 N N . THR A 1 81 ? -11.000 -0.587 35.024 1.00 60.06 81 THR A N 1
ATOM 637 C CA . THR A 1 81 ? -9.823 0.300 34.975 1.00 60.06 81 THR A CA 1
ATOM 638 C C . THR A 1 81 ? -8.677 -0.176 35.883 1.00 60.06 81 THR A C 1
ATOM 640 O O . THR A 1 81 ? -7.511 0.049 35.586 1.00 60.06 81 THR A O 1
ATOM 643 N N . GLU A 1 82 ? -8.997 -0.911 36.946 1.00 63.19 82 GLU A N 1
ATOM 644 C CA . GLU A 1 82 ? -8.053 -1.539 37.882 1.00 63.19 82 GLU A CA 1
ATOM 645 C C . GLU A 1 82 ? -7.143 -2.606 37.236 1.00 63.19 82 GLU A C 1
ATOM 647 O O . GLU A 1 82 ? -6.088 -2.927 37.779 1.00 63.19 82 GLU A O 1
ATOM 652 N N . GLN A 1 83 ? -7.522 -3.147 36.072 1.00 61.44 83 GLN A N 1
ATOM 653 C CA . GLN A 1 83 ? -6.727 -4.116 35.306 1.00 61.44 83 GLN A CA 1
ATOM 654 C C . GLN A 1 83 ? -5.644 -3.445 34.443 1.00 61.44 83 GLN A C 1
ATOM 656 O O . GLN A 1 83 ? -4.741 -4.124 33.955 1.00 61.44 83 GLN A O 1
ATOM 661 N N . TYR A 1 84 ? -5.697 -2.118 34.277 1.00 60.56 84 TYR A N 1
ATOM 662 C CA . TYR A 1 84 ? -4.627 -1.335 33.660 1.00 60.56 84 TYR A CA 1
ATOM 663 C C . TYR A 1 84 ? -3.556 -1.028 34.708 1.00 60.56 84 TYR A C 1
ATOM 665 O O . TYR A 1 84 ? -3.460 0.088 35.214 1.00 60.56 84 TYR A O 1
ATOM 673 N N . GLN A 1 85 ? -2.748 -2.026 35.055 1.00 64.38 85 GLN A N 1
ATOM 674 C CA . GLN A 1 85 ? -1.516 -1.764 35.796 1.00 64.38 85 GLN A CA 1
ATOM 675 C C . GLN A 1 85 ? -0.437 -1.267 34.837 1.00 64.38 85 GLN A C 1
ATOM 677 O O . GLN A 1 85 ? -0.357 -1.704 33.682 1.00 64.38 85 GLN A O 1
ATOM 682 N N . ARG A 1 86 ? 0.384 -0.316 35.290 1.00 68.94 86 ARG A N 1
ATOM 683 C CA . ARG A 1 86 ? 1.518 0.156 34.494 1.00 68.94 86 ARG A CA 1
ATOM 684 C C . ARG A 1 86 ? 2.513 -1.001 34.395 1.00 68.94 86 ARG A C 1
ATOM 686 O O . ARG A 1 86 ? 2.619 -1.800 35.316 1.00 68.94 86 ARG A O 1
ATOM 693 N N . ILE A 1 87 ? 3.263 -1.105 33.297 1.00 69.38 87 ILE A N 1
ATOM 694 C CA . ILE A 1 87 ? 4.280 -2.171 33.138 1.00 69.38 87 ILE A CA 1
ATOM 695 C C . ILE A 1 87 ? 5.283 -2.161 34.308 1.00 69.38 87 ILE A C 1
ATOM 697 O O . ILE A 1 87 ? 5.810 -3.197 34.693 1.00 69.38 87 ILE A O 1
ATOM 701 N N . GLU A 1 88 ? 5.495 -0.987 34.900 1.00 74.56 88 GLU A N 1
ATOM 702 C CA . GLU A 1 88 ? 6.323 -0.748 36.085 1.00 74.56 88 GLU A CA 1
ATOM 703 C C . GLU A 1 88 ? 5.759 -1.364 37.380 1.00 74.56 88 GLU A C 1
ATOM 705 O O . GLU A 1 88 ? 6.523 -1.604 38.311 1.00 74.56 88 GLU A O 1
ATOM 710 N N . ASP A 1 89 ? 4.451 -1.632 37.436 1.00 71.19 89 ASP A N 1
ATOM 711 C CA . ASP A 1 89 ? 3.753 -2.225 38.584 1.00 71.19 89 ASP A CA 1
ATOM 712 C C . ASP A 1 89 ? 3.695 -3.766 38.487 1.00 71.19 89 ASP A C 1
ATOM 714 O O . ASP A 1 89 ? 3.254 -4.439 39.420 1.00 71.19 89 ASP A O 1
ATOM 718 N N . ILE A 1 90 ? 4.165 -4.350 37.373 1.00 75.81 90 ILE A N 1
ATOM 719 C CA . ILE A 1 90 ? 4.255 -5.804 37.214 1.00 75.81 90 ILE A CA 1
ATOM 720 C C . ILE A 1 90 ? 5.394 -6.309 38.112 1.00 75.81 90 ILE A C 1
ATOM 722 O O . ILE A 1 90 ? 6.550 -5.926 37.898 1.00 75.81 90 ILE A O 1
ATOM 726 N N . PRO A 1 91 ? 5.117 -7.182 39.102 1.00 77.31 91 PRO A N 1
ATOM 727 C CA . PRO A 1 91 ? 6.165 -7.721 39.952 1.00 77.31 91 PRO A CA 1
ATOM 728 C C . PRO A 1 91 ? 7.196 -8.456 39.093 1.00 77.31 91 PRO A C 1
ATOM 730 O O . PRO A 1 91 ? 6.847 -9.194 38.167 1.00 77.31 91 PRO A O 1
ATOM 733 N N . MET A 1 92 ? 8.479 -8.256 39.408 1.00 76.62 92 MET A N 1
ATOM 734 C CA . MET A 1 92 ? 9.569 -8.989 38.770 1.00 76.62 92 MET A CA 1
ATOM 735 C C . MET A 1 92 ? 9.264 -10.486 38.842 1.00 76.62 92 MET A C 1
ATOM 737 O O . MET A 1 92 ? 8.911 -10.985 39.914 1.00 76.62 92 MET A O 1
ATOM 741 N N . ARG A 1 93 ? 9.399 -11.192 37.708 1.00 70.50 93 ARG A N 1
ATOM 742 C CA . ARG A 1 93 ? 9.247 -12.652 37.658 1.00 70.50 93 ARG A CA 1
ATOM 743 C C . ARG A 1 93 ? 10.059 -13.238 38.823 1.00 70.50 93 ARG A C 1
ATOM 745 O O . ARG A 1 93 ? 11.252 -12.927 38.893 1.00 70.50 93 ARG A O 1
ATOM 752 N N . PRO A 1 94 ? 9.450 -14.029 39.729 1.00 74.50 94 PRO A N 1
ATOM 753 C CA . PRO A 1 94 ? 10.203 -14.654 40.809 1.00 74.50 94 PRO A CA 1
ATOM 754 C C . PRO A 1 94 ? 11.393 -15.403 40.203 1.00 74.50 94 PRO A C 1
ATOM 756 O O . PRO A 1 94 ? 11.287 -15.919 39.084 1.00 74.50 94 PRO A O 1
ATOM 759 N N . ALA A 1 95 ? 12.535 -15.401 40.903 1.00 71.19 95 ALA A N 1
ATOM 760 C CA . ALA A 1 95 ? 13.689 -16.201 40.503 1.00 71.19 95 ALA A CA 1
ATOM 761 C C . ALA A 1 95 ? 13.186 -17.605 40.140 1.00 71.19 95 ALA A C 1
ATOM 763 O O . ALA A 1 95 ? 12.277 -18.102 40.804 1.00 71.19 95 ALA A O 1
ATOM 764 N N . GLY A 1 96 ? 13.672 -18.130 39.009 1.00 67.81 96 GLY A N 1
ATOM 765 C CA . GLY A 1 96 ? 13.100 -19.290 38.324 1.00 67.81 96 GLY A CA 1
ATOM 766 C C . GLY A 1 96 ? 12.785 -20.464 39.256 1.00 67.81 96 GLY A C 1
ATOM 767 O O . GLY A 1 96 ? 13.321 -20.518 40.360 1.00 67.81 96 GLY A O 1
ATOM 768 N N . PRO A 1 97 ? 11.905 -21.381 38.813 1.00 65.56 97 PRO A N 1
ATOM 769 C CA . PRO A 1 97 ? 11.381 -22.455 39.649 1.00 65.56 97 PRO A CA 1
ATOM 770 C C . PRO A 1 97 ? 12.513 -23.124 40.417 1.00 65.56 97 PRO A C 1
ATOM 772 O O . PRO A 1 97 ? 13.547 -23.443 39.825 1.00 65.56 97 PRO A O 1
ATOM 775 N N . ASP A 1 98 ? 12.300 -23.267 41.724 1.00 70.81 98 ASP A N 1
ATOM 776 C CA . ASP A 1 98 ? 13.173 -24.015 42.615 1.00 70.81 98 ASP A CA 1
ATOM 777 C C . ASP A 1 98 ? 13.559 -25.322 41.919 1.00 70.81 98 ASP A C 1
ATOM 779 O O . ASP A 1 98 ? 12.681 -26.114 41.566 1.00 70.81 98 ASP A O 1
ATOM 783 N N . GLN A 1 99 ? 14.844 -25.473 41.588 1.00 69.06 99 GLN A N 1
ATOM 784 C CA . GLN A 1 99 ? 15.312 -26.597 40.772 1.00 69.06 99 GLN A CA 1
ATOM 785 C C . GLN A 1 99 ? 15.011 -27.913 41.486 1.00 69.06 99 GLN A C 1
ATOM 787 O O . GLN A 1 99 ? 14.582 -28.866 40.843 1.00 69.06 99 GLN A O 1
ATOM 792 N N . ASP A 1 100 ? 15.087 -27.898 42.815 1.00 69.56 100 ASP A N 1
ATOM 793 C CA . ASP A 1 100 ? 14.747 -29.020 43.681 1.00 69.56 100 ASP A CA 1
ATOM 794 C C . ASP A 1 100 ? 13.243 -29.352 43.598 1.00 69.56 100 ASP A C 1
ATOM 796 O O . ASP A 1 100 ? 12.851 -30.511 43.441 1.00 69.56 100 ASP A O 1
ATOM 800 N N . GLY A 1 101 ? 12.379 -28.332 43.609 1.00 69.69 101 GLY A N 1
ATOM 801 C CA . GLY A 1 101 ? 10.940 -28.484 43.380 1.00 69.69 101 GLY A CA 1
ATOM 802 C C . GLY A 1 101 ? 10.585 -28.981 41.971 1.00 69.69 101 GLY A C 1
ATOM 803 O O . GLY A 1 101 ? 9.681 -29.803 41.818 1.00 69.69 101 GLY A O 1
ATOM 804 N N . LEU A 1 102 ? 11.303 -28.533 40.935 1.00 77.56 102 LEU A N 1
ATOM 805 C CA . LEU A 1 102 ? 11.126 -29.007 39.556 1.00 77.56 102 LEU A CA 1
ATOM 806 C C . LEU A 1 102 ? 11.544 -30.475 39.412 1.00 77.56 102 LEU A C 1
ATOM 808 O O . LEU A 1 102 ? 10.829 -31.254 38.78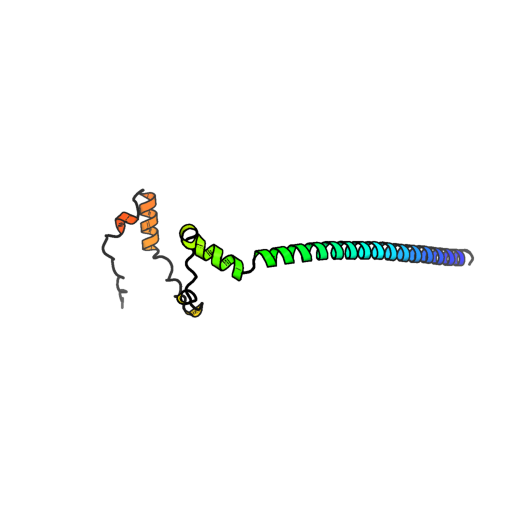5 1.00 77.56 102 LEU A O 1
ATOM 812 N N . GLU A 1 103 ? 12.678 -30.857 39.996 1.00 77.38 103 GLU A N 1
ATOM 813 C CA . GLU A 1 103 ? 13.164 -32.237 39.994 1.00 77.38 103 GLU A CA 1
ATOM 814 C C . GLU A 1 103 ? 12.192 -33.174 40.721 1.00 77.38 103 GLU A C 1
ATOM 816 O O . GLU A 1 103 ? 11.881 -34.248 40.203 1.00 77.38 103 GLU A O 1
ATOM 821 N N . ALA A 1 104 ? 11.628 -32.747 41.856 1.00 74.38 104 ALA A N 1
ATOM 822 C CA . ALA A 1 104 ? 10.618 -33.515 42.585 1.00 74.38 104 ALA A CA 1
ATOM 823 C C . ALA A 1 104 ? 9.329 -33.738 41.768 1.00 74.38 104 ALA A C 1
ATOM 825 O O . ALA A 1 104 ? 8.785 -34.844 41.765 1.00 74.38 104 ALA A O 1
ATOM 826 N N . LEU A 1 105 ? 8.865 -32.714 41.041 1.00 74.81 105 LEU A N 1
ATOM 827 C CA . LEU A 1 105 ? 7.689 -32.804 40.164 1.00 74.81 105 LEU A CA 1
ATOM 828 C C . LEU A 1 105 ? 7.932 -33.696 38.937 1.00 74.81 105 LEU A C 1
ATOM 830 O O . LEU A 1 105 ? 7.040 -34.428 38.508 1.00 74.81 105 LEU A O 1
ATOM 834 N N . LEU A 1 106 ? 9.135 -33.648 38.362 1.00 80.19 106 LEU A N 1
ATOM 835 C CA . LEU A 1 106 ? 9.513 -34.520 37.247 1.00 80.19 106 LEU A CA 1
ATOM 836 C C . LEU A 1 106 ? 9.607 -35.982 37.698 1.00 80.19 106 LEU A C 1
ATOM 838 O O . LEU A 1 106 ? 9.129 -36.873 36.996 1.00 80.19 106 LEU A O 1
ATOM 842 N N . LEU A 1 107 ? 10.154 -36.224 38.892 1.00 79.12 107 LEU A N 1
ATOM 843 C CA . LEU A 1 107 ? 10.249 -37.556 39.482 1.00 79.12 107 LEU A CA 1
ATOM 844 C C . LEU A 1 107 ? 8.865 -38.145 39.801 1.00 79.12 107 LEU A C 1
ATOM 846 O O . LEU A 1 107 ? 8.644 -39.335 39.580 1.00 79.12 107 LEU A O 1
ATOM 850 N N . SER A 1 108 ? 7.921 -37.334 40.294 1.00 68.25 108 SER A N 1
ATOM 851 C CA . SER A 1 108 ? 6.557 -37.804 40.572 1.00 68.25 108 SER A CA 1
ATOM 852 C C . SER A 1 108 ? 5.787 -38.134 39.292 1.00 68.25 108 SER A C 1
ATOM 854 O O . SER A 1 108 ? 5.039 -39.111 39.267 1.00 68.25 108 SER A O 1
ATOM 856 N N . LEU A 1 109 ? 6.018 -37.376 38.213 1.00 78.25 109 LEU A N 1
ATOM 857 C CA . LEU A 1 109 ? 5.432 -37.643 36.900 1.00 78.25 109 LEU A CA 1
ATOM 858 C C . LEU A 1 109 ? 5.993 -38.931 36.270 1.00 78.25 109 LEU A C 1
ATOM 860 O O . LEU A 1 109 ? 5.223 -39.725 35.733 1.00 78.25 109 LEU A O 1
ATOM 864 N N . GLU A 1 110 ? 7.302 -39.174 36.397 1.00 81.00 110 GLU A N 1
ATOM 865 C CA . GLU A 1 110 ? 7.957 -40.434 35.996 1.00 81.00 110 GLU A CA 1
ATOM 866 C C . GLU A 1 110 ? 7.442 -41.628 36.826 1.00 81.00 110 GLU A C 1
ATOM 868 O O . GLU A 1 110 ? 7.254 -42.726 36.306 1.00 81.00 110 GLU A O 1
ATOM 873 N N . ALA A 1 111 ? 7.146 -41.409 38.112 1.00 78.06 111 ALA A N 1
ATOM 874 C CA . ALA A 1 111 ? 6.577 -42.414 39.010 1.00 78.06 111 ALA A CA 1
ATOM 875 C C . ALA A 1 111 ? 5.061 -42.639 38.823 1.00 78.06 111 ALA A C 1
ATOM 877 O O . ALA A 1 111 ? 4.496 -43.525 39.468 1.00 78.06 111 ALA A O 1
ATOM 878 N N . GLY A 1 112 ? 4.396 -41.860 37.961 1.00 68.38 112 GLY A N 1
ATOM 879 C CA . GLY A 1 112 ? 2.957 -41.961 37.699 1.00 68.38 112 GLY A CA 1
ATOM 880 C C . GLY A 1 112 ? 2.061 -41.511 38.861 1.00 68.38 112 GLY A C 1
ATOM 881 O O . GLY A 1 112 ? 0.907 -41.933 38.930 1.00 68.38 112 GLY A O 1
ATOM 882 N N . VAL A 1 113 ? 2.582 -40.685 39.775 1.00 63.81 113 VAL A N 1
ATOM 883 C CA . VAL A 1 113 ? 1.864 -40.144 40.942 1.00 63.81 113 VAL A CA 1
ATOM 884 C C . VAL A 1 113 ? 1.401 -38.716 40.638 1.00 63.81 113 VAL A C 1
ATOM 886 O O . VAL A 1 113 ? 2.187 -37.894 40.167 1.00 63.81 113 VAL A O 1
ATOM 889 N N . ASP A 1 114 ? 0.124 -38.415 40.903 1.00 62.59 114 ASP A N 1
ATOM 890 C CA . ASP A 1 114 ? -0.466 -37.091 40.671 1.00 62.59 114 ASP A CA 1
ATOM 891 C C . ASP A 1 114 ? 0.201 -36.029 41.580 1.00 62.59 114 ASP A C 1
ATOM 893 O O . ASP A 1 114 ? 0.163 -36.162 42.809 1.00 62.59 114 ASP A O 1
ATOM 897 N N . PRO A 1 115 ? 0.809 -34.963 41.019 1.00 56.53 115 PRO A N 1
ATOM 898 C CA . PRO A 1 115 ? 1.503 -33.931 41.792 1.00 56.53 115 PRO A CA 1
ATOM 899 C C . PRO A 1 115 ? 0.617 -33.181 42.796 1.00 56.53 115 PRO A C 1
ATOM 901 O O . PRO A 1 115 ? 1.137 -32.568 43.731 1.00 56.53 115 PRO A O 1
ATOM 904 N N . ASN A 1 116 ? -0.708 -33.215 42.622 1.00 60.62 116 ASN A N 1
ATOM 905 C CA . ASN A 1 116 ? -1.643 -32.502 43.488 1.00 60.62 116 ASN A CA 1
ATOM 906 C C . ASN A 1 116 ? -1.834 -33.167 44.867 1.00 60.62 116 ASN A C 1
ATOM 908 O O . ASN A 1 116 ? -2.303 -32.503 45.791 1.00 60.62 116 ASN A O 1
ATOM 912 N N . GLU A 1 117 ? -1.436 -34.434 45.039 1.00 57.50 117 GLU A N 1
ATOM 913 C CA . GLU A 1 117 ? -1.516 -35.141 46.330 1.00 57.50 117 GLU A CA 1
ATOM 914 C C . GLU A 1 117 ? -0.324 -34.846 47.267 1.00 57.50 117 GLU A C 1
ATOM 916 O O . GLU A 1 117 ? -0.380 -35.153 48.455 1.00 57.50 117 GLU A O 1
ATOM 921 N N . MET A 1 118 ? 0.745 -34.195 46.778 1.00 48.94 118 MET A N 1
ATOM 922 C CA . MET A 1 118 ? 1.941 -33.862 47.577 1.00 48.94 118 MET A CA 1
ATOM 923 C C . MET A 1 118 ? 1.924 -32.460 48.217 1.00 48.94 118 MET A C 1
ATOM 925 O O . MET A 1 118 ? 2.852 -32.117 48.950 1.00 48.94 118 MET A O 1
ATOM 929 N N . SER A 1 119 ? 0.873 -31.654 48.011 1.00 52.44 119 SER A N 1
ATOM 930 C CA . SER A 1 119 ? 0.750 -30.305 48.604 1.00 52.44 119 SER A CA 1
ATOM 931 C C . SER A 1 119 ? 0.618 -30.296 50.143 1.00 52.44 119 SER A C 1
ATOM 933 O O . SER A 1 119 ? 0.610 -29.216 50.736 1.00 52.44 119 SER A O 1
ATOM 935 N N . GLU A 1 120 ? 0.508 -31.460 50.798 1.00 53.41 120 GLU A N 1
ATOM 936 C CA . GLU A 1 120 ? 0.360 -31.592 52.259 1.00 53.41 120 GLU A CA 1
ATOM 937 C C . GLU A 1 120 ? 1.669 -31.886 53.020 1.00 53.41 120 GLU A C 1
ATOM 939 O O . GLU A 1 120 ? 1.658 -31.956 54.252 1.00 53.41 120 GLU A O 1
ATOM 944 N N . LEU A 1 121 ? 2.818 -32.026 52.346 1.00 50.53 121 LEU A N 1
ATOM 945 C CA . LEU A 1 121 ? 4.094 -32.195 53.049 1.00 50.53 121 LEU A CA 1
ATOM 946 C C . LEU A 1 121 ? 4.606 -30.848 53.588 1.00 50.53 121 LEU A C 1
ATOM 948 O O . LEU A 1 121 ? 4.541 -29.833 52.890 1.00 50.53 121 LEU A O 1
ATOM 952 N N . PRO A 1 122 ? 5.111 -30.807 54.837 1.00 42.75 122 PRO A N 1
ATOM 953 C CA . PRO A 1 122 ? 5.477 -29.562 55.490 1.00 42.75 122 PRO A CA 1
ATOM 954 C C . PRO A 1 122 ? 6.573 -28.866 54.692 1.00 42.75 122 PRO A C 1
ATOM 956 O O . PRO A 1 122 ? 7.603 -29.462 54.382 1.00 42.75 122 PRO A O 1
ATOM 959 N N . SER A 1 123 ? 6.344 -27.585 54.401 1.00 51.81 123 SER A N 1
ATOM 960 C CA . SER A 1 123 ? 7.328 -26.673 53.836 1.00 51.81 123 SER A CA 1
ATOM 961 C C . SER A 1 123 ? 8.631 -26.770 54.633 1.00 51.81 123 SER A C 1
ATOM 963 O O . SER A 1 123 ? 8.731 -26.232 55.743 1.00 51.81 123 SER A O 1
ATOM 965 N N . VAL A 1 124 ? 9.630 -27.461 54.088 1.00 50.56 124 VAL A N 1
ATOM 966 C CA . VAL A 1 124 ? 10.996 -27.387 54.598 1.00 50.56 124 VAL A CA 1
ATOM 967 C C . VAL A 1 124 ? 11.472 -25.979 54.257 1.00 50.56 124 VAL A C 1
ATOM 969 O O . VAL A 1 124 ? 11.802 -25.670 53.118 1.00 50.56 124 VAL A O 1
ATOM 972 N N . GLY A 1 125 ? 11.369 -25.080 55.239 1.00 49.56 125 GLY A N 1
ATOM 973 C CA . GLY A 1 125 ? 11.829 -23.701 55.119 1.00 49.56 125 GLY A CA 1
ATOM 974 C C . GLY A 1 125 ? 13.328 -23.639 54.799 1.00 49.56 125 GLY A C 1
ATOM 975 O O . GLY A 1 125 ? 14.049 -24.608 55.044 1.00 49.56 125 GLY A O 1
ATOM 976 N N . PRO A 1 126 ? 13.817 -22.506 54.269 1.00 47.50 126 PRO A N 1
ATOM 977 C CA . PRO A 1 126 ? 15.178 -22.406 53.759 1.00 47.50 126 PRO A CA 1
ATOM 978 C C . PRO A 1 126 ? 16.198 -22.702 54.866 1.00 47.50 126 PRO A C 1
ATOM 980 O O . PRO A 1 126 ? 16.216 -22.039 55.906 1.00 47.50 126 PRO A O 1
ATOM 983 N N . THR A 1 127 ? 17.061 -23.693 54.637 1.00 58.75 127 THR A N 1
ATOM 984 C CA . THR A 1 127 ? 18.223 -23.994 55.482 1.00 58.75 127 THR A CA 1
ATOM 985 C C . THR A 1 127 ? 19.136 -22.761 55.567 1.00 58.75 127 THR A C 1
ATOM 987 O O . THR A 1 127 ? 19.572 -22.264 54.525 1.00 58.75 127 THR A O 1
ATOM 990 N N . PRO A 1 128 ? 19.443 -22.232 56.770 1.00 53.94 128 PRO A N 1
ATOM 991 C CA . PRO A 1 128 ? 20.338 -21.085 56.916 1.00 53.94 128 PRO A CA 1
ATOM 992 C C . PRO A 1 128 ? 21.760 -21.397 56.419 1.00 53.94 128 PRO A C 1
ATOM 994 O O . PRO A 1 128 ? 22.231 -22.519 56.617 1.00 53.94 128 PRO A O 1
ATOM 997 N N . PRO A 1 129 ? 22.485 -20.427 55.826 1.00 52.78 129 PRO A N 1
ATOM 998 C CA . PRO A 1 129 ? 23.829 -20.671 55.317 1.00 52.78 129 PRO A CA 1
ATOM 999 C C . PRO A 1 129 ? 24.810 -20.944 56.465 1.00 52.78 129 PRO A C 1
ATOM 1001 O O . PRO A 1 129 ? 25.013 -20.113 57.356 1.00 52.78 129 PRO A O 1
ATOM 1004 N N . GLU A 1 130 ? 25.437 -22.117 56.421 1.00 55.38 130 GLU A N 1
ATOM 1005 C CA . GLU A 1 130 ? 26.474 -22.559 57.349 1.00 55.38 130 GLU A CA 1
ATOM 1006 C C 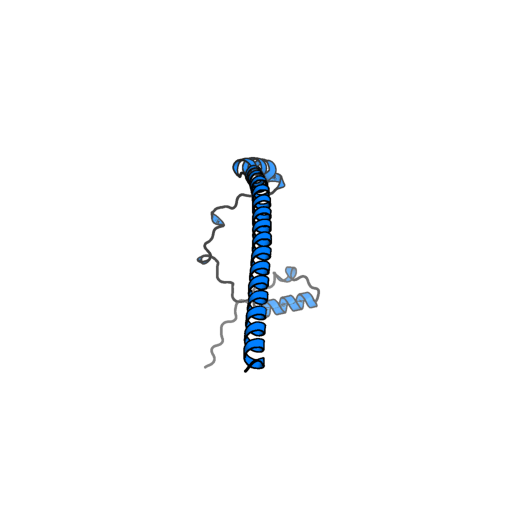. GLU A 1 130 ? 27.729 -21.678 57.192 1.00 55.38 130 GLU A C 1
ATOM 1008 O O . GLU A 1 130 ? 28.432 -21.730 56.182 1.00 55.38 130 GLU A O 1
ATOM 1013 N N . ARG A 1 131 ? 28.014 -20.828 58.191 1.00 50.03 131 ARG A N 1
ATOM 1014 C CA . ARG A 1 131 ? 29.298 -20.116 58.292 1.00 50.03 131 ARG A CA 1
ATOM 1015 C C . ARG A 1 131 ? 30.381 -21.104 58.713 1.00 50.03 131 ARG A C 1
ATOM 1017 O O . ARG A 1 131 ? 30.363 -21.581 59.845 1.00 50.03 131 ARG A O 1
ATOM 1024 N N . ARG A 1 132 ? 31.359 -21.338 57.842 1.00 51.91 132 ARG A N 1
ATOM 1025 C CA . ARG A 1 132 ? 32.614 -22.021 58.182 1.00 51.91 132 ARG A CA 1
ATOM 1026 C C . ARG A 1 132 ? 33.731 -20.968 58.379 1.00 51.91 132 ARG A C 1
ATOM 1028 O O . ARG A 1 132 ? 33.690 -19.974 57.652 1.00 51.91 132 ARG A O 1
ATOM 1035 N N . PRO A 1 133 ? 34.633 -21.122 59.374 1.00 61.41 133 PRO A N 1
ATOM 1036 C CA . PRO A 1 133 ? 35.672 -20.138 59.718 1.00 61.41 133 PRO A CA 1
ATOM 1037 C C . PRO A 1 133 ? 36.701 -19.889 58.613 1.00 61.41 133 PRO A C 1
ATOM 1039 O O . PRO A 1 133 ? 36.984 -20.835 57.842 1.00 61.41 133 PRO A O 1
#

InterPro domains:
  IPR061217 Putative cell division protein FtsL, alphaproteobacteria [NF049847] (2-83)